Protein AF-A0A2P5B5E5-F1 (afdb_monomer_lite)

Secondary structure (DSSP, 8-state):
-TTB-SSS-B--SS-EEEEETTEEEETTEEEE----SSGGGS-GGGTT-S-----SSS---S-----HHHHHHHHH--------------TTSBSSS---SS-TTTTSBGGG-------SGGGS---S-EE-TTT-EEEETTEEE--EE--TTHHHHHHHHHHHHHHHT--

Sequence (171 aa):
MFKYDSVHGQWKYHELKVKDSKTLLFGNKEVTVFSFRNPEENPWGETGAEFVVESTGVFTDKDKAAAHLKVIHDRFGTVEGLMTTVHSITATQKTVDGPSSKDWRGGRAASFNIIPSSTGAAKVSLLSSTFDAKAGIALNDNFVKTVSLYDNEWGYSSRVIDLIRHIATSQ

Organism: Parasponia andersonii (NCBI:txid3476)

InterPro domains:
  IPR020828 Glyceraldehyde 3-phosphate dehydrogenase, NAD(P) binding domain [PF00044] (1-62)
  IPR020828 Glyceraldehyde 3-phosphate dehydrogenase, NAD(P) binding domain [SM00846] (1-72)
  IPR020829 Glyceraldehyde 3-phosphate dehydrogenase, catalytic domain [PF02800] (68-123)
  IPR020831 Glyceraldehyde/Erythrose phosphate dehydrogenase family [PTHR10836] (70-123)
  IPR036291 NAD(P)-binding domain superfamily [SSF51735] (1-70)

Foldseek 3Di:
DQQADPPVGGDDDADWDDPDPQWIDRHPDIDGHDDDDDPVPDPCVVVVDPDDDPDPPPPDDDDADDPPVCVCCVPPNDPDDDDDDDDDDDPQADCAQDDDPPANQSSHRPVPDDGDDDDPVNGHDDDAKAWDPPPKDAPDPRRIDTDIDGDPPVSVVVVVVVVVVVVVVVD

pLDDT: mean 81.64, std 13.86, range [40.22, 97.06]

Structure (mmCIF, N/CA/C/O backbone):
data_AF-A0A2P5B5E5-F1
#
_entry.id   AF-A0A2P5B5E5-F1
#
loop_
_atom_site.group_PDB
_atom_site.id
_atom_site.type_symbol
_atom_site.label_atom_id
_atom_site.label_alt_id
_atom_site.label_comp_id
_atom_site.label_asym_id
_atom_site.label_entity_id
_atom_site.label_seq_id
_atom_site.pdbx_PDB_ins_code
_atom_site.Cartn_x
_atom_site.Cartn_y
_atom_site.Cartn_z
_atom_site.occupancy
_atom_site.B_iso_or_equiv
_atom_site.auth_seq_id
_atom_site.auth_comp_id
_atom_site.auth_asym_id
_atom_site.auth_atom_id
_atom_site.pdbx_PDB_model_num
ATOM 1 N N . MET A 1 1 ? -8.590 7.959 13.938 1.00 87.56 1 MET A N 1
ATOM 2 C CA . MET A 1 1 ? -7.837 8.115 12.673 1.00 87.56 1 MET A CA 1
ATOM 3 C C . MET A 1 1 ? -8.742 8.663 11.573 1.00 87.56 1 MET A C 1
ATOM 5 O O . MET A 1 1 ? -8.575 9.834 11.282 1.00 87.56 1 MET A O 1
ATOM 9 N N . PHE A 1 2 ? -9.763 7.925 11.105 1.00 89.00 2 PHE A N 1
ATOM 10 C CA . PHE A 1 2 ? -10.722 8.229 10.006 1.00 89.00 2 PHE A CA 1
ATOM 11 C C . PHE A 1 2 ? -11.093 9.684 9.614 1.00 89.00 2 PHE A C 1
ATOM 13 O O . PHE A 1 2 ? -11.538 9.888 8.492 1.00 89.00 2 PHE A O 1
ATOM 20 N N . LYS A 1 3 ? -10.975 10.692 10.488 1.00 91.50 3 LYS A N 1
ATOM 21 C CA . LYS A 1 3 ? -11.287 12.098 10.167 1.00 91.50 3 LYS A CA 1
ATOM 22 C C . LYS A 1 3 ? -10.153 12.828 9.432 1.00 91.50 3 LYS A C 1
ATOM 24 O O . LYS A 1 3 ? -10.436 13.731 8.646 1.00 91.50 3 LYS A O 1
ATOM 29 N N . TYR A 1 4 ? -8.900 12.454 9.694 1.00 93.50 4 TYR A N 1
ATOM 30 C CA . TYR A 1 4 ? -7.707 13.119 9.170 1.00 93.50 4 TYR A CA 1
ATOM 31 C C . TYR A 1 4 ? -6.710 12.078 8.663 1.00 93.50 4 TYR A C 1
ATOM 33 O O . TYR A 1 4 ? -6.243 11.248 9.443 1.00 93.50 4 TYR A O 1
ATOM 41 N N . ASP A 1 5 ? -6.374 12.167 7.381 1.00 95.25 5 ASP A N 1
ATOM 42 C CA . ASP A 1 5 ? -5.324 11.401 6.722 1.00 95.25 5 ASP A CA 1
ATOM 43 C C . ASP A 1 5 ? -4.263 12.357 6.142 1.00 95.25 5 ASP A C 1
ATOM 45 O O . ASP A 1 5 ? -4.588 13.463 5.697 1.00 95.25 5 ASP A O 1
ATOM 49 N N . SER A 1 6 ? -2.990 11.958 6.182 1.00 95.81 6 SER A N 1
ATOM 50 C CA . SER A 1 6 ? -1.859 12.790 5.743 1.00 95.81 6 SER A CA 1
ATOM 51 C C . SER A 1 6 ? -1.630 12.777 4.228 1.00 95.81 6 SER A C 1
ATOM 53 O O . SER A 1 6 ? -0.993 13.694 3.712 1.00 95.81 6 SER A O 1
ATOM 55 N N . VAL A 1 7 ? -2.119 11.752 3.526 1.00 92.25 7 VAL A N 1
ATOM 56 C CA . VAL A 1 7 ? -1.980 11.559 2.073 1.00 92.25 7 VAL A CA 1
ATOM 57 C C . VAL A 1 7 ? -3.304 11.889 1.383 1.00 92.25 7 VAL A C 1
ATOM 59 O O . VAL A 1 7 ? -3.351 12.714 0.473 1.00 92.25 7 VAL A O 1
ATOM 62 N N . HIS A 1 8 ? -4.398 11.305 1.874 1.00 92.44 8 HIS A N 1
ATOM 63 C CA . HIS A 1 8 ? -5.740 11.400 1.281 1.00 92.44 8 HIS A CA 1
ATOM 64 C C . HIS A 1 8 ? -6.560 12.580 1.839 1.00 92.44 8 HIS A C 1
ATOM 66 O O . HIS A 1 8 ? -7.610 12.942 1.302 1.00 92.44 8 HIS A O 1
ATOM 72 N N . GLY A 1 9 ? -6.056 13.238 2.888 1.00 93.69 9 GLY A N 1
ATOM 73 C CA . GLY A 1 9 ? -6.604 14.468 3.456 1.00 93.69 9 GLY A CA 1
ATOM 74 C C . GLY A 1 9 ? -7.728 14.261 4.476 1.00 93.69 9 GLY A C 1
ATOM 75 O O . GLY A 1 9 ? -7.840 13.241 5.149 1.00 93.69 9 GLY A O 1
ATOM 76 N N . GLN A 1 10 ? -8.568 15.283 4.649 1.00 94.38 10 GLN A N 1
ATOM 77 C CA . GLN A 1 10 ? -9.680 15.233 5.607 1.00 94.38 10 GLN A CA 1
ATOM 78 C C . GLN A 1 10 ? -10.889 14.497 5.021 1.00 94.38 10 GLN A C 1
ATOM 80 O O . GLN A 1 10 ? -11.196 14.670 3.840 1.00 94.38 10 GLN A O 1
ATOM 85 N N . TRP A 1 11 ? -11.620 13.751 5.851 1.00 91.69 11 TRP A N 1
ATOM 86 C CA . TRP A 1 11 ? -12.890 13.122 5.468 1.00 91.69 11 TRP A CA 1
ATOM 87 C C . TRP A 1 11 ? -13.998 14.171 5.275 1.00 91.69 11 TRP A C 1
ATOM 89 O O . TRP A 1 11 ? -14.219 15.007 6.152 1.00 91.69 11 TRP A O 1
ATOM 99 N N . LYS A 1 12 ? -14.701 14.129 4.130 1.00 91.06 12 LYS A N 1
ATOM 100 C CA . LYS A 1 12 ? -15.608 15.213 3.678 1.00 91.06 12 LYS A CA 1
ATOM 101 C C . LYS A 1 12 ? -17.085 14.827 3.550 1.00 91.06 12 LYS A C 1
ATOM 103 O O . LYS A 1 12 ? -17.910 15.707 3.341 1.00 91.06 12 LYS A O 1
ATOM 108 N N . TYR A 1 13 ? -17.425 13.538 3.619 1.00 88.56 13 TYR A N 1
ATOM 109 C CA . TYR A 1 13 ? -18.744 13.054 3.184 1.00 88.56 13 TYR A CA 1
ATOM 110 C C . TYR A 1 13 ? -19.819 13.109 4.271 1.00 88.56 13 TYR A C 1
ATOM 112 O O . TYR A 1 13 ? -20.939 13.550 4.021 1.00 88.56 13 TYR A O 1
ATOM 120 N N . HIS A 1 14 ? -19.493 12.631 5.471 1.00 90.75 14 HIS A N 1
ATOM 121 C CA . HIS A 1 14 ? -20.417 12.512 6.602 1.00 90.75 14 HIS A CA 1
ATOM 122 C C . HIS A 1 14 ? -19.703 12.915 7.890 1.00 90.75 14 HIS A C 1
ATOM 124 O O . HIS A 1 14 ? -18.498 12.699 8.022 1.00 90.75 14 HIS A O 1
ATOM 130 N N . GLU A 1 15 ? -20.436 13.455 8.860 1.00 92.19 15 GLU A N 1
ATOM 131 C CA . GLU A 1 15 ? -19.871 13.729 10.179 1.00 92.19 15 GLU A CA 1
ATOM 132 C C . GLU A 1 15 ? -19.459 12.418 10.872 1.00 92.19 15 GLU A C 1
ATOM 134 O O . GLU A 1 15 ? -20.204 11.437 10.858 1.00 92.19 15 GLU A O 1
ATOM 139 N N . LEU A 1 16 ? -18.263 12.409 11.466 1.00 92.31 16 LEU A N 1
ATOM 140 C CA . LEU A 1 16 ? -17.719 11.275 12.210 1.00 92.31 16 LEU A CA 1
ATOM 141 C C . LEU A 1 16 ? -17.883 11.516 13.709 1.00 92.31 16 LEU A C 1
ATOM 143 O O . LEU A 1 16 ? -17.303 12.462 14.249 1.00 92.31 16 LEU A O 1
ATOM 147 N N . LYS A 1 17 ? -18.636 10.642 14.376 1.00 94.25 17 LYS A N 1
ATOM 148 C CA . LYS A 1 17 ? -18.901 10.689 15.821 1.00 94.25 17 LYS A CA 1
ATOM 149 C C . LYS A 1 17 ? -18.557 9.353 16.479 1.00 94.25 17 LYS A C 1
ATOM 151 O O . LYS A 1 17 ? -18.667 8.298 15.862 1.00 94.25 17 LYS A O 1
ATOM 156 N N . VAL A 1 18 ? -18.161 9.404 17.748 1.00 94.75 18 VAL A N 1
ATOM 157 C CA . VAL A 1 18 ? -18.176 8.234 18.638 1.00 94.75 18 VAL A CA 1
ATOM 158 C C . VAL A 1 18 ? -19.541 8.234 19.320 1.00 94.75 18 VAL A C 1
ATOM 160 O O . VAL A 1 18 ? -19.941 9.270 19.849 1.00 94.75 18 VAL A O 1
ATOM 163 N N . LYS A 1 19 ? -20.263 7.113 19.272 1.00 93.00 19 LYS A N 1
ATOM 164 C CA . LYS A 1 19 ? -21.556 6.946 19.954 1.00 93.00 19 LYS A CA 1
ATOM 165 C C . LYS A 1 19 ? -21.354 6.390 21.361 1.00 93.00 19 LYS A C 1
ATOM 167 O O . LYS A 1 19 ? -21.899 6.921 22.322 1.00 93.00 19 LYS A O 1
ATOM 172 N N . ASP A 1 20 ? -20.535 5.350 21.465 1.00 93.94 20 ASP A N 1
ATOM 173 C CA . ASP A 1 20 ? -20.215 4.634 22.699 1.00 93.94 20 ASP A CA 1
ATOM 174 C C . ASP A 1 20 ? -18.856 3.917 22.558 1.00 93.94 20 ASP A C 1
ATOM 176 O O . ASP A 1 20 ? -18.139 4.105 21.573 1.00 93.94 20 ASP A O 1
ATOM 180 N N . SER A 1 21 ? -18.473 3.104 23.547 1.00 91.06 21 SER A N 1
ATOM 181 C CA . SER A 1 21 ? -17.177 2.410 23.587 1.00 91.06 21 SER A CA 1
ATOM 182 C C . SER A 1 21 ? -16.981 1.325 22.521 1.00 91.06 21 SER A C 1
ATOM 184 O O . SER A 1 21 ? -15.852 0.864 22.349 1.00 91.06 21 SER A O 1
ATOM 186 N N . LYS A 1 22 ? -18.039 0.915 21.810 1.00 91.75 22 LYS A N 1
ATOM 187 C CA . LYS A 1 22 ? -18.001 -0.089 20.737 1.00 91.75 22 LYS A CA 1
ATOM 188 C C . LYS A 1 22 ? -18.590 0.405 19.413 1.00 91.75 22 LYS A C 1
ATOM 190 O O . LYS A 1 22 ? -18.599 -0.371 18.465 1.00 91.75 22 LYS A O 1
ATOM 195 N N . THR A 1 23 ? -19.054 1.653 19.306 1.00 93.00 23 THR A N 1
ATOM 196 C CA . THR A 1 23 ? -19.804 2.107 18.121 1.00 93.00 23 THR A CA 1
ATOM 197 C C . THR A 1 23 ? -19.350 3.472 17.608 1.00 93.00 23 THR A C 1
ATOM 199 O O . THR A 1 23 ? -19.377 4.484 18.318 1.00 93.00 23 THR A O 1
ATOM 202 N N . LEU A 1 24 ? -18.985 3.512 16.326 1.00 93.69 24 LEU A N 1
ATOM 203 C CA . LEU A 1 24 ? -18.750 4.732 15.554 1.00 93.69 24 LEU A CA 1
ATOM 204 C C . LEU A 1 24 ? -19.978 5.077 14.706 1.00 93.69 24 LEU A C 1
ATOM 206 O O . LEU A 1 24 ? -20.705 4.196 14.253 1.00 93.69 24 LEU A O 1
ATOM 210 N N . LEU A 1 25 ? -20.173 6.369 14.453 1.00 94.31 25 LEU A N 1
ATOM 211 C CA . LEU A 1 25 ? -21.209 6.903 13.576 1.00 94.31 25 LEU A CA 1
ATOM 212 C C . LEU A 1 25 ? -20.577 7.600 12.371 1.00 94.31 25 LEU A C 1
ATOM 214 O O . LEU A 1 25 ? -19.787 8.536 12.520 1.00 94.31 25 LEU A O 1
ATOM 218 N N . PHE A 1 26 ? -20.968 7.150 11.181 1.00 93.12 26 PHE A N 1
ATOM 219 C CA . PHE A 1 26 ? -20.658 7.750 9.886 1.00 93.12 26 PHE A CA 1
ATOM 220 C C . PHE A 1 26 ? -21.943 8.414 9.371 1.00 93.12 26 PHE A C 1
ATOM 222 O O . PHE A 1 26 ? -22.718 7.822 8.614 1.00 93.12 26 PHE A O 1
ATOM 229 N N . GLY A 1 27 ? -22.222 9.627 9.853 1.00 92.25 27 GLY A N 1
ATOM 230 C CA . GLY A 1 27 ? -23.557 10.221 9.767 1.00 92.25 27 GLY A CA 1
ATOM 231 C C . GLY A 1 27 ? -24.561 9.380 10.560 1.00 92.25 27 GLY A C 1
ATOM 232 O O . GLY A 1 27 ? -24.386 9.183 11.758 1.00 92.25 27 GLY A O 1
ATOM 233 N N . ASN A 1 28 ? -25.576 8.842 9.879 1.00 92.25 28 ASN A N 1
ATOM 234 C CA . ASN A 1 28 ? -26.598 7.979 10.489 1.00 92.25 28 ASN A CA 1
ATOM 235 C C . ASN A 1 28 ? -26.253 6.475 10.424 1.00 92.25 28 ASN A C 1
ATOM 237 O O . ASN A 1 28 ? -27.067 5.654 10.836 1.00 92.25 28 ASN A O 1
ATOM 241 N N . LYS A 1 29 ? -25.096 6.090 9.863 1.00 92.62 29 LYS A N 1
ATOM 242 C CA . LYS A 1 29 ? -24.670 4.683 9.791 1.00 92.62 29 LYS A CA 1
ATOM 243 C C . LYS A 1 29 ? -23.840 4.314 11.013 1.00 92.62 29 LYS A C 1
ATOM 245 O O . LYS A 1 29 ? -22.820 4.954 11.267 1.00 92.62 29 LYS A O 1
ATOM 250 N N . GLU A 1 30 ? -24.255 3.272 11.721 1.00 93.62 30 GLU A N 1
ATOM 251 C CA . GLU A 1 30 ? -23.508 2.722 12.852 1.00 93.62 30 GLU A CA 1
ATOM 252 C C . GLU A 1 30 ? -22.460 1.712 12.364 1.00 93.62 30 GLU A C 1
ATOM 254 O O . GLU A 1 30 ? -22.709 0.954 11.427 1.00 93.62 30 GLU A O 1
ATOM 259 N N . VAL A 1 31 ? -21.279 1.717 12.984 1.00 92.00 31 VAL A N 1
ATOM 260 C CA . VAL A 1 31 ? -20.175 0.792 12.698 1.00 92.00 31 VAL A CA 1
ATOM 261 C C . VAL A 1 31 ? -19.621 0.279 14.022 1.00 92.00 31 VAL A C 1
ATOM 263 O O . VAL A 1 31 ? -19.055 1.048 14.803 1.00 92.00 31 VAL A O 1
ATOM 266 N N . THR A 1 32 ? -19.792 -1.018 14.275 1.00 91.56 32 THR A N 1
ATOM 267 C CA . THR A 1 32 ? -19.279 -1.691 15.474 1.00 91.56 32 THR A CA 1
ATOM 268 C C . THR A 1 32 ? -17.754 -1.819 15.422 1.00 91.56 32 THR A C 1
ATOM 270 O O . THR A 1 32 ? -17.169 -2.053 14.365 1.00 91.56 32 THR A O 1
ATOM 273 N N . VAL A 1 33 ? -17.107 -1.672 16.575 1.00 90.94 33 VAL A N 1
ATOM 274 C CA . VAL A 1 33 ? -15.658 -1.728 16.766 1.00 90.94 33 VAL A CA 1
ATOM 275 C C . VAL A 1 33 ? -15.321 -2.829 17.766 1.00 90.94 33 VAL A C 1
ATOM 277 O O . VAL A 1 33 ? -15.855 -2.871 18.877 1.00 90.94 33 VAL A O 1
ATOM 280 N N . PHE A 1 34 ? -14.385 -3.690 17.377 1.00 87.38 34 PHE A N 1
ATOM 281 C CA . PHE A 1 34 ? -13.821 -4.747 18.210 1.00 87.38 34 PHE A CA 1
ATOM 282 C C . PHE A 1 34 ? -12.338 -4.484 18.498 1.00 87.38 34 PHE A C 1
ATOM 284 O O . PHE A 1 34 ? -11.697 -3.671 17.834 1.00 87.38 34 PHE A O 1
ATOM 291 N N . SER A 1 35 ? -11.797 -5.155 19.516 1.00 86.56 35 SER A N 1
ATOM 292 C CA . SER A 1 35 ? -10.406 -4.990 19.968 1.00 86.56 35 SER A CA 1
ATOM 293 C C . SER A 1 35 ? -9.817 -6.315 20.479 1.00 86.56 35 SER A C 1
ATOM 295 O O . SER A 1 35 ? -9.098 -6.344 21.480 1.00 86.56 35 SER A O 1
ATOM 297 N N . PHE A 1 36 ? -10.157 -7.420 19.814 1.00 82.31 36 PHE A N 1
ATOM 298 C CA . PHE A 1 36 ? -9.624 -8.749 20.115 1.00 82.31 36 PHE A CA 1
ATOM 299 C C . PHE A 1 36 ? -8.254 -8.968 19.465 1.00 82.31 36 PHE A C 1
ATOM 301 O O . PHE A 1 36 ? -7.918 -8.322 18.471 1.00 82.31 36 PHE A O 1
ATOM 308 N N . ARG A 1 37 ? -7.447 -9.873 20.035 1.00 76.38 37 ARG A N 1
ATOM 309 C CA . ARG A 1 37 ? -6.098 -10.181 19.520 1.00 76.38 37 ARG A CA 1
ATOM 310 C C . ARG A 1 37 ? -6.094 -11.417 18.624 1.00 76.38 37 ARG A C 1
ATOM 312 O O . ARG A 1 37 ? -5.322 -11.456 17.668 1.00 76.38 37 ARG A O 1
ATOM 319 N N . ASN A 1 38 ? -6.916 -12.413 18.938 1.00 74.75 38 ASN A N 1
ATOM 320 C CA . ASN A 1 38 ? -7.127 -13.574 18.084 1.00 74.75 38 ASN A CA 1
ATOM 321 C C . ASN A 1 38 ? -8.264 -13.263 17.087 1.00 74.75 38 ASN A C 1
ATOM 323 O O . ASN A 1 38 ? -9.327 -12.825 17.530 1.00 74.75 38 ASN A O 1
ATOM 327 N N . PRO A 1 39 ? -8.102 -13.488 15.768 1.00 74.44 39 PRO A N 1
ATOM 328 C CA . PRO A 1 39 ? -9.205 -13.387 14.813 1.00 74.44 39 PRO A CA 1
ATOM 329 C C . PRO A 1 39 ? -10.451 -14.188 15.221 1.00 74.44 39 PRO A C 1
ATOM 331 O O . PRO A 1 39 ? -11.562 -13.693 15.035 1.00 74.44 39 PRO A O 1
ATOM 334 N N . GLU A 1 40 ? -10.269 -15.361 15.836 1.00 77.56 40 GLU A N 1
ATOM 335 C CA . GLU A 1 40 ? -11.338 -16.283 16.260 1.00 77.56 40 GLU A CA 1
ATOM 336 C C . GLU A 1 40 ? -12.227 -15.732 17.393 1.00 77.56 40 GLU A C 1
ATOM 338 O O . GLU A 1 40 ? -13.349 -16.195 17.573 1.00 77.56 40 GLU A O 1
ATOM 343 N N . GLU A 1 41 ? -11.755 -14.734 18.150 1.00 79.56 41 GLU A N 1
ATOM 344 C CA . GLU A 1 41 ? -12.507 -14.094 19.245 1.00 79.56 41 GLU A CA 1
ATOM 345 C C . GLU A 1 41 ? -13.518 -13.039 18.748 1.00 79.56 41 GLU A C 1
ATOM 347 O O . GLU A 1 41 ? -14.315 -12.528 19.536 1.00 79.56 41 GLU A O 1
ATOM 352 N N . ASN A 1 42 ? -13.492 -12.668 17.461 1.00 76.12 42 ASN A N 1
ATOM 353 C CA . ASN A 1 42 ? -14.348 -11.606 16.925 1.00 76.12 42 ASN A CA 1
ATOM 354 C C . ASN A 1 42 ? -15.751 -12.139 16.571 1.00 76.12 42 ASN A C 1
ATOM 356 O O . ASN A 1 42 ? -15.865 -13.056 15.753 1.00 76.12 42 ASN A O 1
ATOM 360 N N . PRO A 1 43 ? -16.839 -11.534 17.087 1.00 82.50 43 PRO A N 1
ATOM 361 C CA . PRO A 1 43 ? -18.202 -12.008 16.857 1.00 82.50 43 PRO A CA 1
ATOM 362 C C . PRO A 1 43 ? -18.764 -11.527 15.503 1.00 82.50 43 PRO A C 1
ATOM 364 O O . PRO A 1 43 ? -19.783 -10.844 15.440 1.00 82.50 43 PRO A O 1
ATOM 367 N N . TRP A 1 44 ? -18.117 -11.885 14.388 1.00 77.25 44 TRP A N 1
ATOM 368 C CA . TRP A 1 44 ? -18.533 -11.472 13.033 1.00 77.25 44 TRP A CA 1
ATOM 369 C C . TRP A 1 44 ? -19.969 -11.897 12.672 1.00 77.25 44 TRP A C 1
ATOM 371 O O . TRP A 1 44 ? -20.654 -11.208 11.918 1.00 77.25 44 TRP A O 1
ATOM 381 N N . GLY A 1 45 ? -20.451 -13.006 13.245 1.00 76.50 45 GLY A N 1
ATOM 382 C CA . GLY A 1 45 ? -21.836 -13.456 13.081 1.00 76.50 45 GLY A CA 1
ATOM 383 C C . GLY A 1 45 ? -22.875 -12.535 13.735 1.00 76.50 45 GLY A C 1
ATOM 384 O O . GLY A 1 45 ? -24.010 -12.489 13.274 1.00 76.50 45 GLY A O 1
ATOM 385 N N . GLU A 1 46 ? -22.500 -11.762 14.762 1.00 80.81 46 GLU A N 1
ATOM 386 C CA . GLU A 1 46 ? -23.403 -10.814 15.437 1.00 80.81 46 GLU A CA 1
ATOM 387 C C . GLU A 1 46 ? -23.580 -9.505 14.650 1.00 80.81 46 GLU A C 1
ATOM 389 O O . GLU A 1 46 ? -24.578 -8.811 14.831 1.00 80.81 46 GLU A O 1
ATOM 394 N N . THR A 1 47 ? -22.642 -9.160 13.758 1.00 78.56 47 THR A N 1
ATOM 395 C CA . THR A 1 47 ? -22.717 -7.939 12.933 1.00 78.56 47 THR A CA 1
ATOM 396 C C . THR A 1 47 ? -23.377 -8.151 11.570 1.00 78.56 47 THR A C 1
ATOM 398 O O . THR A 1 47 ? -23.566 -7.180 10.839 1.00 78.56 47 THR A O 1
ATOM 401 N N . GLY A 1 48 ? -23.705 -9.396 11.204 1.00 80.38 48 GLY A N 1
ATOM 402 C CA . GLY A 1 48 ? -24.194 -9.737 9.864 1.00 80.38 48 GLY A CA 1
ATOM 403 C C . GLY A 1 48 ? -23.132 -9.590 8.767 1.00 80.38 48 GLY A C 1
ATOM 404 O O . GLY A 1 48 ? -23.471 -9.304 7.622 1.00 80.38 48 GLY A O 1
ATOM 405 N N . ALA A 1 49 ? -21.843 -9.734 9.098 1.00 79.25 49 ALA A N 1
ATOM 406 C CA . ALA A 1 49 ? -20.760 -9.581 8.130 1.00 79.25 49 ALA A CA 1
ATOM 407 C C . ALA A 1 49 ? -20.634 -10.805 7.201 1.00 79.25 49 ALA A C 1
ATOM 409 O O . ALA A 1 49 ? -20.062 -11.826 7.575 1.00 79.25 49 ALA A O 1
ATOM 410 N N . GLU A 1 50 ? -21.110 -10.673 5.960 1.00 82.50 50 GLU A N 1
ATOM 411 C CA . GLU A 1 50 ? -20.934 -11.675 4.890 1.00 82.50 50 GLU A CA 1
ATOM 412 C C . GLU A 1 50 ? -19.468 -11.826 4.434 1.00 82.50 50 GLU A C 1
ATOM 414 O O . GLU A 1 50 ? -19.054 -12.893 3.985 1.00 82.50 50 GLU A O 1
ATOM 419 N N . PHE A 1 51 ? -18.671 -10.757 4.551 1.00 81.38 51 PHE A N 1
ATOM 420 C CA . PHE A 1 51 ? -17.275 -10.699 4.110 1.00 81.38 51 PHE A CA 1
ATOM 421 C C . PHE A 1 51 ? -16.383 -10.084 5.193 1.00 81.38 51 PHE A C 1
ATOM 423 O O . PHE A 1 51 ? -16.718 -9.048 5.769 1.00 81.38 51 PHE A O 1
ATOM 430 N N . VAL A 1 52 ? -15.205 -10.674 5.412 1.00 80.44 52 VAL A N 1
ATOM 431 C CA . VAL A 1 52 ? -14.165 -10.155 6.315 1.00 80.44 52 VAL A CA 1
ATOM 432 C C . VAL A 1 52 ? -12.928 -9.779 5.497 1.00 80.44 52 VAL A C 1
ATOM 434 O O . VAL A 1 52 ? -12.431 -10.580 4.709 1.00 80.44 52 VAL A O 1
ATOM 437 N N . VAL A 1 53 ? -12.425 -8.554 5.683 1.00 82.50 53 VAL A N 1
ATOM 438 C CA . VAL A 1 53 ? -11.210 -8.055 5.019 1.00 82.50 53 VAL A CA 1
ATOM 439 C C . VAL A 1 53 ? -10.023 -8.165 5.970 1.00 82.50 53 VAL A C 1
ATOM 441 O O . VAL A 1 53 ? -9.828 -7.322 6.847 1.00 82.50 53 VAL A O 1
ATOM 444 N N . GLU A 1 54 ? -9.203 -9.192 5.770 1.00 82.12 54 GLU A N 1
ATOM 445 C CA . GLU A 1 54 ? -7.946 -9.371 6.496 1.00 82.12 54 GLU A CA 1
ATOM 446 C C . GLU A 1 54 ? -6.902 -8.350 6.009 1.00 82.12 54 GLU A C 1
ATOM 448 O O . GLU A 1 54 ? -6.376 -8.442 4.900 1.00 82.12 54 GLU A O 1
ATOM 453 N N . SER A 1 55 ? -6.640 -7.338 6.840 1.00 82.94 55 SER A N 1
ATOM 454 C CA . SER A 1 55 ? -5.712 -6.232 6.553 1.00 82.94 55 SER A CA 1
ATOM 455 C C . SER A 1 55 ? -4.693 -5.970 7.674 1.00 82.94 55 SER A C 1
ATOM 457 O O . SER A 1 55 ? -4.012 -4.946 7.670 1.00 82.94 55 SER A O 1
ATOM 459 N N . THR A 1 56 ? -4.530 -6.907 8.616 1.00 78.62 56 THR A N 1
ATOM 460 C CA . THR A 1 56 ? -3.511 -6.834 9.682 1.00 78.62 56 THR A CA 1
ATOM 461 C C . THR A 1 56 ? -2.097 -7.104 9.163 1.00 78.62 56 THR A C 1
ATOM 463 O O . THR A 1 56 ? -1.118 -6.684 9.780 1.00 78.62 56 THR A O 1
ATOM 466 N N . GLY A 1 57 ? -1.981 -7.834 8.047 1.00 71.38 57 GLY A N 1
ATOM 467 C CA . GLY A 1 57 ? -0.703 -8.283 7.485 1.00 71.38 57 GLY A CA 1
ATOM 468 C C . GLY A 1 57 ? -0.061 -9.459 8.234 1.00 71.38 57 GLY A C 1
ATOM 469 O O . GLY A 1 57 ? 1.100 -9.771 7.975 1.00 71.38 57 GLY A O 1
ATOM 470 N N . VAL A 1 58 ? -0.787 -10.104 9.157 1.00 71.88 58 VAL A N 1
ATOM 471 C CA . VAL A 1 58 ? -0.307 -11.263 9.935 1.00 71.88 58 VAL A CA 1
ATOM 472 C C . VAL A 1 58 ? -0.809 -12.595 9.360 1.00 71.88 58 VAL A C 1
ATOM 474 O O . VAL A 1 58 ? -0.089 -13.589 9.427 1.00 71.88 58 VAL A O 1
ATOM 477 N N . PHE A 1 59 ? -2.004 -12.621 8.761 1.00 64.75 59 PHE A N 1
ATOM 478 C CA . PHE A 1 59 ? -2.684 -13.842 8.304 1.00 64.75 59 PHE A CA 1
ATOM 479 C C . PHE A 1 59 ? -2.797 -13.881 6.768 1.00 64.75 59 PHE A C 1
ATOM 481 O O . PHE A 1 59 ? -3.851 -13.619 6.199 1.00 64.75 59 PHE A O 1
ATOM 488 N N . THR A 1 60 ? -1.685 -14.157 6.077 1.00 64.69 60 THR A N 1
ATOM 489 C CA . THR A 1 60 ? -1.544 -13.896 4.624 1.00 64.69 60 THR A CA 1
ATOM 490 C C . THR A 1 60 ? -1.403 -15.138 3.726 1.00 64.69 60 THR A C 1
ATOM 492 O O . THR A 1 60 ? -1.067 -15.008 2.549 1.00 64.69 60 THR A O 1
ATOM 495 N N . ASP A 1 61 ? -1.619 -16.347 4.247 1.00 63.91 61 ASP A N 1
ATOM 496 C CA . ASP A 1 61 ? -1.326 -17.593 3.525 1.00 63.91 61 ASP A CA 1
ATOM 497 C C . ASP A 1 61 ? -2.507 -18.124 2.688 1.00 63.91 61 ASP A C 1
ATOM 499 O O . ASP A 1 61 ? -3.372 -18.825 3.218 1.00 63.91 61 ASP A O 1
ATOM 503 N N . LYS A 1 62 ? -2.483 -17.876 1.363 1.00 50.38 62 LYS A N 1
ATOM 504 C CA . LYS A 1 62 ? -2.724 -18.898 0.306 1.00 50.38 62 LYS A CA 1
ATOM 505 C C . LYS A 1 62 ? -2.577 -18.373 -1.137 1.00 50.38 62 LYS A C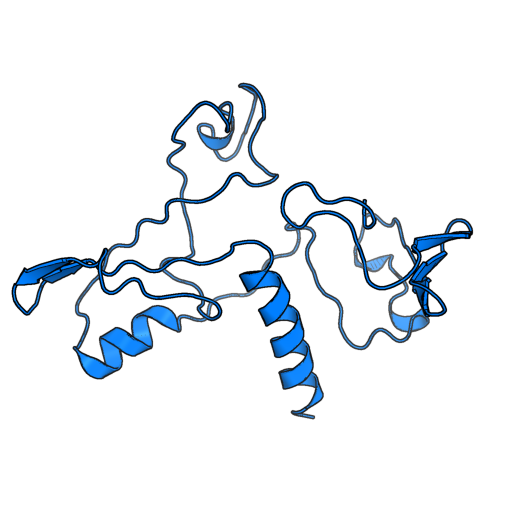 1
ATOM 507 O O . LYS A 1 62 ? -3.538 -17.966 -1.774 1.00 50.38 62 LYS A O 1
ATOM 512 N N . ASP A 1 63 ? -1.355 -18.518 -1.649 1.00 41.94 63 ASP A N 1
ATOM 513 C CA . ASP A 1 63 ? -0.957 -18.625 -3.066 1.00 41.94 63 ASP A CA 1
ATOM 514 C C . ASP A 1 63 ? -1.490 -17.633 -4.136 1.00 41.94 63 ASP A C 1
ATOM 516 O O . ASP A 1 63 ? -2.026 -16.570 -3.842 1.00 41.94 63 ASP A O 1
ATOM 520 N N . LYS A 1 64 ? -1.075 -17.850 -5.396 1.00 43.22 64 LYS A N 1
ATOM 521 C CA . LYS A 1 64 ? -0.666 -16.770 -6.318 1.00 43.22 64 LYS A CA 1
ATOM 522 C C . LYS A 1 64 ? -1.485 -16.721 -7.610 1.00 43.22 64 LYS A C 1
ATOM 524 O O . LYS A 1 64 ? -1.728 -17.747 -8.234 1.00 43.22 64 LYS A O 1
ATOM 529 N N . ALA A 1 65 ? -1.775 -15.507 -8.079 1.00 40.22 65 ALA A N 1
ATOM 530 C CA . ALA A 1 65 ? -2.319 -15.216 -9.410 1.00 40.22 65 ALA A CA 1
ATOM 531 C C . ALA A 1 65 ? -1.383 -14.252 -10.160 1.00 40.22 65 ALA A C 1
ATOM 533 O O . ALA A 1 65 ? -0.818 -13.370 -9.526 1.00 40.22 65 ALA A O 1
ATOM 534 N N . ALA A 1 66 ? -1.205 -14.374 -11.482 1.00 43.75 66 ALA A N 1
ATOM 535 C CA . ALA A 1 66 ? -0.178 -13.628 -12.233 1.00 43.75 66 ALA A CA 1
ATOM 536 C C . ALA A 1 66 ? -0.714 -12.993 -13.536 1.00 43.75 66 ALA A C 1
ATOM 538 O O . ALA A 1 66 ? -0.494 -13.501 -14.632 1.00 43.75 66 ALA A O 1
ATOM 539 N N . ALA A 1 67 ? -1.427 -11.866 -13.424 1.00 47.78 67 ALA A N 1
ATOM 540 C CA . ALA A 1 67 ? -2.141 -11.260 -14.556 1.00 47.78 67 ALA A CA 1
ATOM 541 C C . ALA A 1 67 ? -1.354 -10.193 -15.358 1.00 47.78 67 ALA A C 1
ATOM 543 O O . ALA A 1 67 ? -1.613 -10.031 -16.548 1.00 47.78 67 ALA A O 1
ATOM 544 N N . HIS A 1 68 ? -0.377 -9.483 -14.772 1.00 43.97 68 HIS A N 1
ATOM 545 C CA . HIS A 1 68 ? 0.302 -8.369 -15.469 1.00 43.97 68 HIS A CA 1
ATOM 546 C C . HIS A 1 68 ? 1.193 -8.802 -16.636 1.00 43.97 68 HIS A C 1
ATOM 548 O O . HIS A 1 68 ? 1.167 -8.168 -17.690 1.00 43.97 68 HIS A O 1
ATOM 554 N N . LEU A 1 69 ? 1.931 -9.906 -16.489 1.00 50.56 69 LEU A N 1
ATOM 555 C CA . LEU A 1 69 ? 2.750 -10.453 -17.575 1.00 50.56 69 LEU A CA 1
ATOM 556 C C . LEU A 1 69 ? 1.893 -10.952 -18.747 1.00 50.56 69 LEU A C 1
ATOM 558 O O . LEU A 1 69 ? 2.340 -10.881 -19.890 1.00 50.56 69 LEU A O 1
ATOM 562 N N . LYS A 1 70 ? 0.653 -11.391 -18.482 1.00 54.69 70 LYS A N 1
ATOM 563 C CA . LYS A 1 70 ? -0.245 -11.990 -19.477 1.00 54.69 70 LYS A CA 1
ATOM 564 C C . LYS A 1 70 ? -0.496 -11.066 -20.673 1.00 54.69 70 LYS A C 1
ATOM 566 O O . LYS A 1 70 ? -0.365 -11.507 -21.802 1.00 54.69 70 LYS A O 1
ATOM 571 N N . VAL A 1 71 ? -0.773 -9.778 -20.451 1.00 59.28 71 VAL A N 1
ATOM 572 C CA . VAL A 1 71 ? -1.114 -8.832 -21.539 1.00 59.28 71 VAL A CA 1
ATOM 573 C C . VAL A 1 71 ? 0.053 -8.598 -22.512 1.00 59.28 71 VAL A C 1
ATOM 575 O O . VAL A 1 71 ? -0.170 -8.378 -23.701 1.00 59.28 71 VAL A O 1
ATOM 578 N N . ILE A 1 72 ? 1.297 -8.658 -22.025 1.00 60.41 72 ILE A N 1
ATOM 579 C CA . ILE A 1 72 ? 2.496 -8.534 -22.868 1.00 60.41 72 ILE A CA 1
ATOM 580 C C . ILE A 1 72 ? 2.830 -9.893 -23.500 1.00 60.41 72 ILE A C 1
ATOM 582 O O . ILE A 1 72 ? 3.071 -9.965 -24.703 1.00 60.41 72 ILE A O 1
ATOM 586 N N . HIS A 1 73 ? 2.778 -10.975 -22.721 1.00 65.62 73 HIS A N 1
ATOM 587 C CA . HIS A 1 73 ? 3.109 -12.325 -23.174 1.00 65.62 73 HIS A CA 1
ATOM 588 C C . HIS A 1 73 ? 2.132 -12.850 -24.241 1.00 65.62 73 HIS A C 1
ATOM 590 O O . HIS A 1 73 ? 2.591 -13.301 -25.286 1.00 65.62 73 HIS A O 1
ATOM 596 N N . ASP A 1 74 ? 0.816 -12.695 -24.048 1.00 68.94 74 ASP A N 1
ATOM 597 C CA . ASP A 1 74 ? -0.232 -13.068 -25.018 1.00 68.94 74 ASP A CA 1
ATOM 598 C C . ASP A 1 74 ? -0.035 -12.402 -26.394 1.00 68.94 74 ASP A C 1
ATOM 600 O O . ASP A 1 74 ? -0.457 -12.946 -27.412 1.00 68.94 74 ASP A O 1
ATOM 604 N N . ARG A 1 75 ? 0.549 -11.192 -26.424 1.00 71.00 75 ARG A N 1
ATOM 605 C CA . ARG A 1 75 ? 0.646 -10.354 -27.630 1.00 71.00 75 ARG A CA 1
ATOM 606 C C . ARG A 1 75 ? 2.027 -10.365 -28.288 1.00 71.00 75 ARG A C 1
ATOM 608 O O . ARG A 1 75 ? 2.108 -10.163 -29.497 1.00 71.00 75 ARG A O 1
ATOM 615 N N . PHE A 1 76 ? 3.092 -10.562 -27.512 1.00 71.25 76 PHE A N 1
ATOM 616 C CA . PHE A 1 76 ? 4.480 -10.413 -27.967 1.00 71.25 76 PHE A CA 1
ATOM 617 C C . PHE A 1 76 ? 5.398 -11.593 -27.603 1.00 71.25 76 PHE A C 1
ATOM 619 O O . PHE A 1 76 ? 6.555 -11.590 -28.009 1.00 71.25 76 PHE A O 1
ATOM 626 N N . GLY A 1 77 ? 4.916 -12.599 -26.862 1.00 74.06 77 GLY A N 1
ATOM 627 C CA . GLY A 1 77 ? 5.686 -13.809 -26.557 1.00 74.06 77 GLY A CA 1
ATOM 628 C C . GLY A 1 77 ? 6.876 -13.577 -25.620 1.00 74.06 77 GLY A C 1
ATOM 629 O O . GLY A 1 77 ? 8.002 -13.933 -25.954 1.00 74.06 77 GLY A O 1
ATOM 630 N N . THR A 1 78 ? 6.645 -12.980 -24.445 1.00 71.38 78 THR A N 1
ATOM 631 C CA . THR A 1 78 ? 7.691 -12.734 -23.434 1.00 71.38 78 THR A CA 1
ATOM 632 C C . THR A 1 78 ? 8.439 -14.023 -23.076 1.00 71.38 78 THR A C 1
ATOM 634 O O . THR A 1 78 ? 7.847 -14.909 -22.457 1.00 71.38 78 THR A O 1
ATOM 637 N N . VAL A 1 79 ? 9.727 -14.094 -23.432 1.00 78.25 79 VAL A N 1
ATOM 638 C CA . VAL A 1 79 ? 10.626 -15.230 -23.148 1.00 78.25 79 VAL A CA 1
ATOM 639 C C . VAL A 1 79 ? 11.079 -15.224 -21.686 1.00 78.25 79 VAL A C 1
ATOM 641 O O . VAL A 1 79 ? 10.972 -16.230 -20.992 1.00 78.25 79 VAL A O 1
ATOM 644 N N . GLU A 1 80 ? 11.541 -14.072 -21.203 1.00 77.31 80 GLU A N 1
ATOM 645 C CA . GLU A 1 80 ? 11.9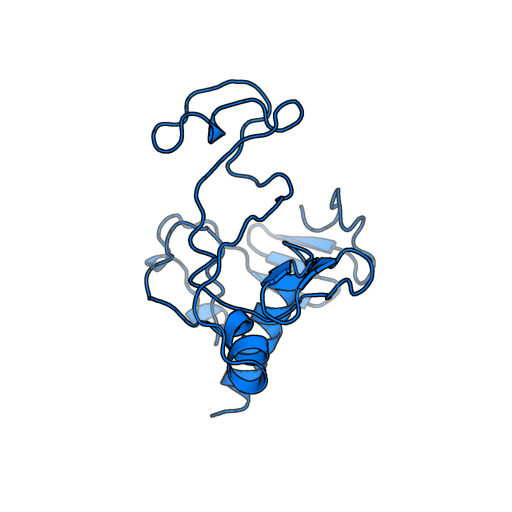43 -13.837 -19.816 1.00 77.31 80 GLU A CA 1
ATOM 646 C C . GLU A 1 80 ? 11.704 -12.368 -19.428 1.00 77.31 80 GLU A C 1
ATOM 648 O O . GLU A 1 80 ? 11.352 -11.539 -20.270 1.00 77.31 80 GLU A O 1
ATOM 653 N N . GLY A 1 81 ? 11.864 -12.027 -18.147 1.00 75.94 81 GLY A N 1
ATOM 654 C CA . GLY A 1 81 ? 11.691 -10.654 -17.679 1.00 75.94 81 GLY A CA 1
ATOM 655 C C . GLY A 1 81 ? 12.165 -10.432 -16.246 1.00 75.94 81 GLY A C 1
ATOM 656 O O . GLY A 1 81 ? 12.056 -11.310 -15.391 1.00 75.94 81 GLY A O 1
ATOM 657 N N . LEU A 1 82 ? 12.666 -9.224 -15.982 1.00 78.62 82 LEU A N 1
ATOM 658 C CA . LEU A 1 82 ? 13.082 -8.754 -14.661 1.00 78.62 82 LEU A CA 1
ATOM 659 C C . LEU A 1 82 ? 12.228 -7.550 -14.250 1.00 78.62 82 LEU A C 1
ATOM 661 O O . LEU A 1 82 ? 11.874 -6.718 -15.083 1.00 78.62 82 LEU A O 1
ATOM 665 N N . MET A 1 83 ? 11.911 -7.446 -12.958 1.00 81.19 83 MET A N 1
ATOM 666 C CA . MET A 1 83 ? 11.049 -6.394 -12.415 1.00 81.19 83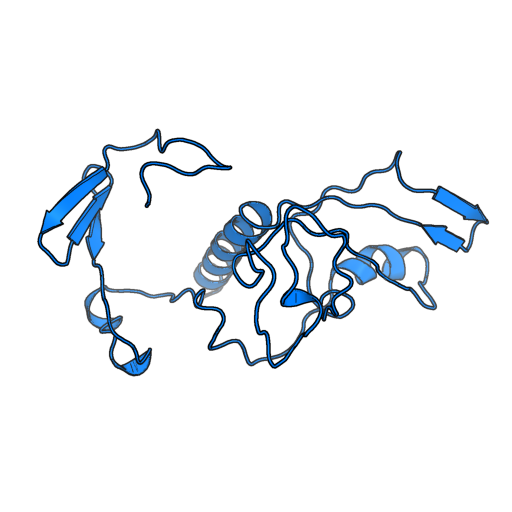 MET A CA 1
ATOM 667 C C . MET A 1 83 ? 11.720 -5.701 -11.228 1.00 81.19 83 MET A C 1
ATOM 669 O O . MET A 1 83 ? 12.074 -6.347 -10.243 1.00 81.19 83 MET A O 1
ATOM 673 N N . THR A 1 84 ? 11.794 -4.373 -11.291 1.00 81.56 84 THR A N 1
ATOM 674 C CA . THR A 1 84 ? 12.141 -3.502 -10.162 1.00 81.56 84 THR A CA 1
ATOM 675 C C . THR A 1 84 ? 10.947 -2.601 -9.877 1.00 81.56 84 THR A C 1
ATOM 677 O O . THR A 1 84 ? 10.454 -1.947 -10.793 1.00 81.56 84 THR A O 1
ATOM 680 N N . THR A 1 85 ? 10.502 -2.533 -8.621 1.00 85.25 85 THR A N 1
ATOM 681 C CA . THR A 1 85 ? 9.580 -1.483 -8.160 1.00 85.25 85 THR A CA 1
ATOM 682 C C . THR A 1 85 ? 10.353 -0.436 -7.359 1.00 85.25 85 THR A C 1
ATOM 684 O O . THR A 1 85 ? 11.272 -0.777 -6.613 1.00 85.25 85 THR A O 1
ATOM 687 N N . VAL A 1 86 ? 9.989 0.835 -7.525 1.00 88.81 86 VAL A N 1
ATOM 688 C CA . VAL A 1 86 ? 10.388 1.926 -6.631 1.00 88.81 86 VAL A CA 1
ATOM 689 C C . VAL A 1 86 ? 9.152 2.239 -5.799 1.00 88.81 86 VAL A C 1
ATOM 691 O O . VAL A 1 86 ? 8.153 2.702 -6.340 1.00 88.81 86 VAL A O 1
ATOM 694 N N . HIS A 1 87 ? 9.198 1.907 -4.510 1.00 92.56 87 HIS A N 1
ATOM 695 C CA . HIS A 1 87 ? 8.018 1.873 -3.648 1.00 92.56 87 HIS A CA 1
ATOM 696 C C . HIS A 1 87 ? 7.996 3.043 -2.656 1.00 92.56 87 HIS A C 1
ATOM 698 O O . HIS A 1 87 ? 9.037 3.422 -2.116 1.00 92.56 87 HIS A O 1
ATOM 704 N N . SER A 1 88 ? 6.802 3.565 -2.373 1.00 91.62 88 SER A N 1
ATOM 705 C CA . SER A 1 88 ? 6.535 4.509 -1.279 1.00 91.62 88 SER A CA 1
ATOM 706 C C . SER A 1 88 ? 6.890 3.915 0.091 1.00 91.62 88 SER A C 1
ATOM 708 O O . SER A 1 88 ? 6.953 2.693 0.247 1.00 91.62 88 SER A O 1
ATOM 710 N N . ILE A 1 89 ? 7.064 4.767 1.106 1.00 92.75 89 ILE A N 1
ATOM 711 C CA . ILE A 1 89 ? 7.265 4.321 2.494 1.00 92.75 89 ILE A CA 1
ATOM 712 C C . ILE A 1 89 ? 6.014 3.576 2.993 1.00 92.75 89 ILE A C 1
ATOM 714 O O . ILE A 1 89 ? 4.889 3.982 2.718 1.00 92.75 89 ILE A O 1
ATOM 718 N N . THR A 1 90 ? 6.219 2.496 3.747 1.00 92.06 90 THR A N 1
ATOM 719 C CA . THR A 1 90 ? 5.171 1.651 4.341 1.00 92.06 90 THR A CA 1
ATOM 720 C C . THR A 1 90 ? 5.364 1.498 5.854 1.00 92.06 90 THR A C 1
ATOM 722 O O . THR A 1 90 ? 6.471 1.653 6.374 1.00 92.06 90 THR A O 1
ATOM 725 N N . ALA A 1 91 ? 4.292 1.153 6.576 1.00 91.62 91 ALA A N 1
ATOM 726 C CA . ALA A 1 91 ? 4.251 1.126 8.046 1.00 91.62 91 ALA A CA 1
ATOM 727 C C . ALA A 1 91 ? 5.207 0.123 8.737 1.00 91.62 91 ALA A C 1
ATOM 729 O O . ALA A 1 91 ? 5.362 0.157 9.958 1.00 91.62 91 ALA A O 1
ATOM 730 N N . THR A 1 92 ? 5.856 -0.778 7.994 1.00 88.75 92 THR A N 1
ATOM 731 C CA . THR A 1 92 ? 6.848 -1.725 8.538 1.00 88.75 92 THR A CA 1
ATOM 732 C C . THR A 1 92 ? 8.229 -1.086 8.743 1.00 88.75 92 THR A C 1
ATOM 734 O O . THR A 1 92 ? 8.975 -1.497 9.646 1.00 88.75 92 THR A O 1
ATOM 737 N N . GLN A 1 93 ? 8.557 -0.073 7.933 1.00 92.88 93 GLN A N 1
ATOM 738 C CA . GLN A 1 93 ? 9.842 0.629 7.910 1.00 92.88 93 GLN A CA 1
ATOM 739 C C . GLN A 1 93 ? 9.999 1.568 9.119 1.00 92.88 93 GLN A C 1
ATOM 741 O O . GLN A 1 93 ? 9.032 1.890 9.810 1.00 92.88 93 GLN A O 1
ATOM 746 N N . LYS A 1 94 ? 11.235 1.986 9.421 1.00 93.56 94 LYS A N 1
ATOM 747 C CA . LYS A 1 94 ? 11.548 2.774 10.627 1.00 93.56 94 LYS A CA 1
ATOM 748 C C . LYS A 1 94 ? 11.761 4.254 10.313 1.00 93.56 94 LYS A C 1
ATOM 750 O O . LYS A 1 94 ? 12.291 4.605 9.264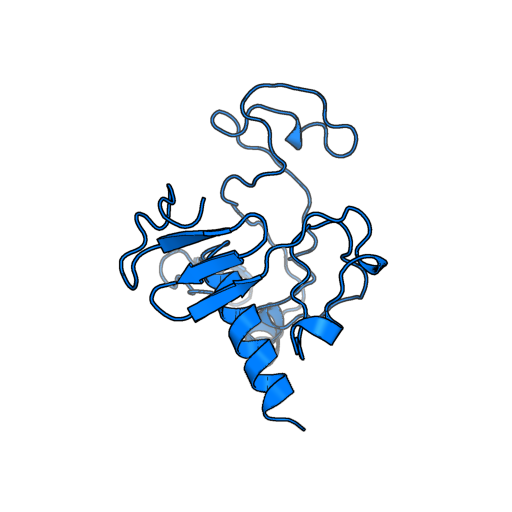 1.00 93.56 94 LYS A O 1
ATOM 755 N N . THR A 1 95 ? 11.369 5.134 11.234 1.00 95.50 95 THR A N 1
ATOM 756 C CA . THR A 1 95 ? 11.605 6.589 11.139 1.00 95.50 95 THR A CA 1
ATOM 757 C C . THR A 1 95 ? 13.065 6.967 11.401 1.00 95.50 95 THR A C 1
ATOM 759 O O . THR A 1 95 ? 13.565 7.932 10.831 1.00 95.50 95 THR A O 1
ATOM 762 N N . VAL A 1 96 ? 13.749 6.179 12.231 1.00 96.50 96 VAL A N 1
ATOM 763 C CA . VAL A 1 96 ? 15.179 6.257 12.563 1.00 96.50 96 VAL A CA 1
ATOM 764 C C . VAL A 1 96 ? 15.797 4.862 12.456 1.00 96.50 96 VAL A C 1
ATOM 766 O O . VAL A 1 96 ? 15.067 3.874 12.412 1.00 96.50 96 VAL A O 1
ATOM 769 N N . ASP A 1 97 ? 17.125 4.765 12.423 1.00 97.06 97 ASP A N 1
ATOM 770 C CA . ASP A 1 97 ? 17.812 3.469 12.401 1.00 97.06 97 ASP A CA 1
ATOM 771 C C . ASP A 1 97 ? 17.480 2.636 13.653 1.00 97.06 97 ASP A C 1
ATOM 773 O O . ASP A 1 97 ? 17.563 3.125 14.780 1.00 97.06 97 ASP A O 1
ATOM 777 N N . GLY A 1 98 ? 17.113 1.367 13.462 1.00 96.25 98 GLY A N 1
ATOM 778 C CA . GLY A 1 98 ? 16.706 0.478 14.547 1.00 96.25 98 GLY A CA 1
ATOM 779 C C . GLY A 1 98 ? 16.668 -1.007 14.162 1.00 96.25 98 GLY A C 1
ATOM 780 O O . GLY A 1 98 ? 16.877 -1.372 13.002 1.00 96.25 98 GLY A O 1
ATOM 781 N N . PRO A 1 99 ? 16.412 -1.901 15.133 1.00 95.12 99 PRO A N 1
ATOM 782 C CA . PRO A 1 99 ? 16.452 -3.338 14.906 1.00 95.12 99 PRO A CA 1
ATOM 783 C C . PRO A 1 99 ? 15.313 -3.818 13.995 1.00 95.12 99 PRO A C 1
ATOM 785 O O . PRO A 1 99 ? 14.139 -3.495 14.185 1.00 95.12 99 PRO A O 1
ATOM 788 N N . SER A 1 100 ? 15.671 -4.672 13.039 1.00 92.12 100 SER A N 1
ATOM 789 C CA . SER A 1 100 ? 14.753 -5.452 12.211 1.00 92.12 100 SER A CA 1
ATOM 790 C C . SER A 1 100 ? 15.378 -6.826 11.996 1.00 92.12 100 SER A C 1
ATOM 792 O O . SER A 1 100 ? 16.449 -6.934 11.407 1.00 92.12 100 SER A O 1
ATOM 794 N N . SER A 1 101 ? 14.751 -7.882 12.518 1.00 85.62 101 SER A N 1
ATOM 795 C CA . SER A 1 101 ? 15.353 -9.223 12.565 1.00 85.62 101 SER A CA 1
ATOM 796 C C . SER A 1 101 ? 15.298 -9.981 11.236 1.00 85.62 101 SER A C 1
ATOM 798 O O . SER A 1 101 ? 16.166 -10.813 10.986 1.00 85.62 101 SER A O 1
ATOM 800 N N . LYS A 1 102 ? 14.298 -9.695 10.388 1.00 84.50 102 LYS A N 1
ATOM 801 C CA . LYS A 1 102 ? 14.072 -10.378 9.098 1.00 84.50 102 LYS A CA 1
ATOM 802 C C . LYS A 1 102 ? 14.609 -9.615 7.878 1.00 84.50 102 LYS A C 1
ATOM 804 O O . LYS A 1 102 ? 14.947 -10.246 6.885 1.00 84.50 102 LYS A O 1
ATOM 809 N N . ASP A 1 103 ? 14.711 -8.287 7.952 1.00 88.81 103 ASP A N 1
ATOM 810 C CA . ASP A 1 103 ? 15.326 -7.441 6.917 1.00 88.81 103 ASP A CA 1
ATOM 811 C C . ASP A 1 103 ? 16.129 -6.317 7.586 1.00 88.81 103 ASP A C 1
ATOM 813 O O . ASP A 1 103 ? 15.567 -5.307 8.016 1.00 88.81 103 ASP A O 1
ATOM 817 N N . TRP A 1 104 ? 17.451 -6.486 7.670 1.00 93.06 104 TRP A N 1
ATOM 818 C CA . TRP A 1 104 ? 18.351 -5.512 8.299 1.00 93.06 104 TRP A CA 1
ATOM 819 C C . TRP A 1 104 ? 18.399 -4.174 7.539 1.00 93.06 104 TRP A C 1
ATOM 821 O O . TRP A 1 104 ? 18.706 -3.143 8.133 1.00 93.06 104 TRP A O 1
ATOM 831 N N . ARG A 1 105 ? 18.069 -4.159 6.239 1.00 93.44 105 ARG A N 1
ATOM 832 C CA . ARG A 1 105 ? 18.006 -2.933 5.425 1.00 93.44 105 ARG A CA 1
ATOM 833 C C . ARG A 1 105 ? 16.713 -2.174 5.715 1.00 93.44 105 ARG A C 1
ATOM 835 O O . ARG A 1 105 ? 16.755 -0.961 5.890 1.00 93.44 105 ARG A O 1
ATOM 842 N N . GLY A 1 106 ? 15.598 -2.888 5.877 1.00 92.62 106 GLY A N 1
ATOM 843 C CA . GLY A 1 106 ? 14.323 -2.346 6.368 1.00 92.62 106 GLY A CA 1
ATOM 844 C C . GLY A 1 106 ? 14.373 -1.775 7.797 1.00 92.62 106 GLY A C 1
ATOM 845 O O . GLY A 1 106 ? 13.457 -1.061 8.202 1.00 92.62 106 GLY A O 1
ATOM 846 N N . GLY A 1 107 ? 15.445 -2.047 8.552 1.00 93.94 107 GLY A N 1
ATOM 847 C CA . GLY A 1 107 ? 15.745 -1.396 9.832 1.00 93.94 107 GLY A CA 1
ATOM 848 C C . GLY A 1 107 ? 16.322 0.024 9.718 1.00 93.94 107 GLY A C 1
ATOM 849 O O . GLY A 1 107 ? 16.438 0.705 10.734 1.00 93.94 107 GLY A O 1
ATOM 850 N N . ARG A 1 108 ? 16.693 0.490 8.516 1.00 96.75 108 ARG A N 1
ATOM 851 C CA . ARG A 1 108 ? 17.240 1.841 8.301 1.00 96.75 108 ARG A CA 1
ATOM 852 C C . ARG A 1 108 ? 16.147 2.914 8.246 1.00 96.75 108 ARG A C 1
ATOM 854 O O . ARG A 1 108 ? 15.011 2.636 7.863 1.00 96.75 108 ARG A O 1
ATOM 861 N N . ALA A 1 109 ? 16.517 4.151 8.572 1.00 96.50 109 ALA A N 1
ATOM 862 C CA . ALA A 1 109 ? 1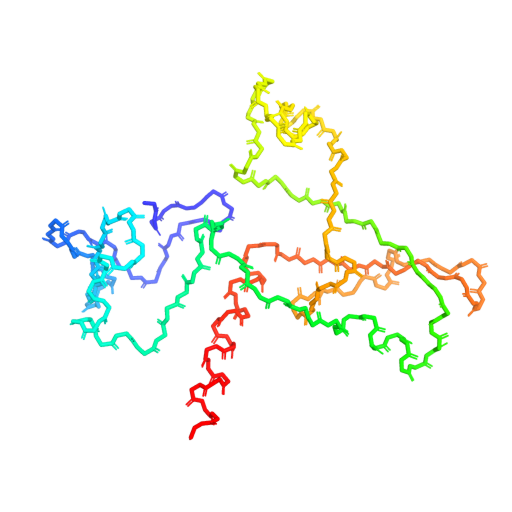5.635 5.317 8.550 1.00 96.50 109 ALA A CA 1
ATOM 863 C C . ALA A 1 109 ? 15.054 5.580 7.142 1.00 96.50 109 ALA A C 1
ATOM 865 O O . ALA A 1 109 ? 15.770 5.993 6.225 1.00 96.50 109 ALA A O 1
ATOM 866 N N . ALA A 1 110 ? 13.749 5.356 6.975 1.00 95.38 110 ALA A N 1
ATOM 867 C CA . ALA A 1 110 ? 13.070 5.304 5.680 1.00 95.38 110 ALA A CA 1
ATOM 868 C C . ALA A 1 110 ? 13.167 6.612 4.882 1.00 95.38 110 ALA A C 1
ATOM 870 O O . ALA A 1 110 ? 13.495 6.590 3.700 1.00 95.38 110 ALA A O 1
ATOM 871 N N . SER A 1 111 ? 12.949 7.756 5.534 1.00 95.00 111 SER A N 1
ATOM 872 C CA . SER A 1 111 ? 12.916 9.078 4.887 1.00 95.00 111 SER A CA 1
ATOM 873 C C . SER A 1 111 ? 14.283 9.599 4.418 1.00 95.00 111 SER A C 1
ATOM 875 O O . SER A 1 111 ? 14.351 10.687 3.853 1.00 95.00 111 SER A O 1
ATOM 877 N N . PHE A 1 112 ? 15.368 8.857 4.669 1.00 96.25 112 PHE A N 1
ATOM 878 C CA . PHE A 1 112 ? 16.748 9.285 4.408 1.00 96.25 112 PHE A CA 1
ATOM 879 C C . PHE A 1 112 ? 17.569 8.274 3.589 1.00 96.25 112 PHE A C 1
ATOM 881 O O . PHE A 1 112 ? 18.749 8.511 3.341 1.00 96.25 112 PHE A O 1
ATOM 888 N N . ASN A 1 113 ? 16.985 7.141 3.177 1.00 95.94 113 ASN A N 1
ATOM 889 C CA . ASN A 1 113 ? 17.706 6.053 2.513 1.00 95.94 113 ASN A CA 1
ATOM 890 C C . ASN A 1 113 ? 16.921 5.491 1.319 1.00 95.94 113 ASN A C 1
ATOM 892 O O . ASN A 1 113 ? 15.721 5.249 1.413 1.00 95.94 113 ASN A O 1
ATOM 896 N N . ILE A 1 114 ? 17.626 5.149 0.237 1.00 96.94 114 ILE A N 1
ATOM 897 C CA . ILE A 1 114 ? 17.124 4.167 -0.735 1.00 96.94 114 ILE A CA 1
ATOM 898 C C . ILE A 1 114 ? 17.378 2.783 -0.127 1.00 96.94 114 ILE A C 1
ATOM 900 O O . ILE A 1 114 ? 18.529 2.422 0.115 1.00 96.94 114 ILE A O 1
ATOM 904 N N . ILE A 1 115 ? 16.317 2.018 0.146 1.00 94.50 115 ILE A N 1
ATOM 905 C CA . ILE A 1 115 ? 16.385 0.732 0.861 1.00 94.50 115 ILE A CA 1
ATOM 906 C C . ILE A 1 115 ? 16.079 -0.424 -0.112 1.00 94.50 115 ILE A C 1
ATOM 908 O O . ILE A 1 115 ? 14.917 -0.616 -0.471 1.00 94.50 115 ILE A O 1
ATOM 912 N N . PRO A 1 116 ? 17.075 -1.227 -0.545 1.00 94.69 116 PRO A N 1
ATOM 913 C CA . PRO A 1 116 ? 16.836 -2.356 -1.444 1.00 94.69 116 PRO A CA 1
ATOM 914 C C . PRO A 1 116 ? 16.301 -3.573 -0.674 1.00 94.69 116 PRO A C 1
ATOM 916 O O . PRO A 1 116 ? 17.076 -4.276 -0.016 1.00 94.69 116 PRO A O 1
ATOM 919 N N . SER A 1 117 ? 14.997 -3.837 -0.784 1.00 89.69 117 SER A N 1
ATOM 920 C CA . SER A 1 117 ? 14.319 -4.999 -0.184 1.00 89.69 117 SER A CA 1
ATOM 921 C C . SER A 1 117 ? 13.827 -5.997 -1.250 1.00 89.69 117 SER A C 1
ATOM 923 O O . SER A 1 117 ? 13.874 -5.716 -2.450 1.00 89.69 117 SER A O 1
ATOM 925 N N . SER A 1 118 ? 13.407 -7.190 -0.830 1.00 85.31 118 SER A N 1
ATOM 926 C CA . SER A 1 118 ? 12.909 -8.255 -1.711 1.00 85.31 118 SER A CA 1
ATOM 927 C C . SER A 1 118 ? 11.389 -8.169 -1.898 1.00 85.31 118 SER A C 1
ATOM 929 O O . SER A 1 118 ? 10.666 -7.704 -1.022 1.00 85.31 118 SER A O 1
ATOM 931 N N . THR A 1 119 ? 10.874 -8.618 -3.048 1.00 77.75 119 THR A N 1
ATOM 932 C CA . THR A 1 119 ? 9.428 -8.603 -3.319 1.00 77.75 119 THR A CA 1
ATOM 933 C C . THR A 1 119 ? 8.950 -9.850 -4.057 1.00 77.75 119 THR A C 1
ATOM 935 O O . THR A 1 119 ? 9.606 -10.352 -4.970 1.00 77.75 119 THR A O 1
ATOM 938 N N . GLY A 1 120 ? 7.771 -10.337 -3.663 1.00 70.62 120 GLY A N 1
ATOM 939 C CA . GLY A 1 120 ? 7.040 -11.389 -4.368 1.00 70.62 120 GLY A CA 1
ATOM 940 C C . GLY A 1 120 ? 6.211 -10.885 -5.555 1.00 70.62 120 GLY A C 1
ATOM 941 O O . GLY A 1 120 ? 5.730 -11.712 -6.324 1.00 70.62 120 GLY A O 1
ATOM 942 N N . ALA A 1 121 ? 6.058 -9.566 -5.742 1.00 66.25 121 ALA A N 1
ATOM 943 C CA . ALA A 1 121 ? 5.148 -8.980 -6.737 1.00 66.25 121 ALA A CA 1
ATOM 944 C C . ALA A 1 121 ? 5.492 -9.353 -8.192 1.00 66.25 121 ALA A C 1
ATOM 946 O O . ALA A 1 121 ? 4.593 -9.532 -9.006 1.00 66.25 121 ALA A O 1
ATOM 947 N N . ALA A 1 122 ? 6.767 -9.625 -8.500 1.00 55.50 122 ALA A N 1
ATOM 948 C CA . ALA A 1 122 ? 7.185 -10.189 -9.792 1.00 55.50 122 ALA A CA 1
ATOM 949 C C . ALA A 1 122 ? 6.543 -11.564 -10.111 1.00 55.50 122 ALA A C 1
ATOM 951 O O . ALA A 1 122 ? 6.655 -12.058 -11.230 1.00 55.50 122 ALA A O 1
ATOM 952 N N . LYS A 1 123 ? 5.885 -12.190 -9.126 1.00 44.59 123 LYS A N 1
ATOM 953 C CA . LYS A 1 123 ? 5.143 -13.452 -9.226 1.00 44.59 123 LYS A CA 1
ATOM 954 C C . LYS A 1 123 ? 3.642 -13.295 -8.916 1.00 44.59 123 LYS A C 1
ATOM 956 O O . LYS A 1 123 ? 2.945 -14.307 -8.956 1.00 44.59 123 LYS A O 1
ATOM 961 N N . VAL A 1 124 ? 3.146 -12.100 -8.546 1.00 41.16 124 VAL A N 1
ATOM 962 C CA . VAL A 1 124 ? 1.790 -11.927 -7.977 1.00 41.16 124 VAL A CA 1
ATOM 963 C C . VAL A 1 124 ? 1.081 -10.611 -8.358 1.00 41.16 124 VAL A C 1
ATOM 965 O O . VAL A 1 124 ? 1.463 -9.532 -7.919 1.00 41.16 124 VAL A O 1
ATOM 968 N N . SER A 1 125 ? -0.054 -10.798 -9.035 1.00 41.38 125 SER A N 1
ATOM 969 C CA . SER A 1 125 ? -1.256 -9.966 -9.213 1.00 41.38 125 SER A CA 1
ATOM 970 C C . SER A 1 125 ? -1.154 -8.620 -9.942 1.00 41.38 125 SER A C 1
ATOM 972 O O . SER A 1 125 ? -0.099 -8.012 -10.085 1.00 41.38 125 SER A O 1
ATOM 974 N N . LEU A 1 126 ? -2.297 -8.207 -10.497 1.00 53.41 126 LEU A N 1
ATOM 975 C CA . LEU A 1 126 ? -2.474 -6.997 -11.296 1.00 53.41 126 LEU A CA 1
ATOM 976 C C . LEU A 1 126 ? -3.951 -6.591 -11.344 1.00 53.41 126 LEU A C 1
ATOM 978 O O . LEU A 1 126 ? -4.778 -7.382 -11.786 1.00 53.41 126 LEU A O 1
ATOM 982 N N . LEU A 1 127 ? -4.234 -5.348 -10.953 1.00 49.41 127 LEU A N 1
ATOM 983 C CA . LEU A 1 127 ? -5.379 -4.491 -11.301 1.00 49.41 127 LEU A CA 1
ATOM 984 C C . LEU A 1 127 ? -5.145 -3.167 -10.533 1.00 49.41 127 LEU A C 1
ATOM 986 O O . LEU A 1 127 ? -4.627 -3.213 -9.422 1.00 49.41 127 LEU A O 1
ATOM 990 N N . SER A 1 128 ? -5.504 -2.006 -11.099 1.00 62.97 128 SER A N 1
ATOM 991 C CA . SER A 1 128 ? -5.037 -0.661 -10.661 1.00 62.97 128 SER A CA 1
ATOM 992 C C . SER A 1 128 ? -3.577 -0.319 -11.011 1.00 62.97 128 SER A C 1
ATOM 994 O O . SER A 1 128 ? -2.765 -0.065 -10.125 1.00 62.97 128 SER A O 1
ATOM 996 N N . SER A 1 129 ? -3.248 -0.216 -12.302 1.00 71.44 129 SER A N 1
ATOM 997 C CA . SER A 1 129 ? -2.003 0.434 -12.738 1.00 71.44 129 SER A CA 1
ATOM 998 C C . SER A 1 129 ? -2.221 1.338 -13.957 1.00 71.44 129 SER A C 1
ATOM 1000 O O . SER A 1 129 ? -3.123 1.107 -14.765 1.00 71.44 129 SER A O 1
ATOM 1002 N N . THR A 1 130 ? -1.376 2.360 -14.085 1.00 78.00 130 THR A N 1
ATOM 1003 C CA . THR A 1 130 ? -1.349 3.309 -15.204 1.00 78.00 130 THR A CA 1
ATOM 1004 C C . THR A 1 130 ? -0.029 3.153 -15.952 1.00 78.00 130 THR A C 1
ATOM 1006 O O . THR A 1 130 ? 1.027 3.498 -15.421 1.00 78.00 130 THR A O 1
ATOM 1009 N N . PHE A 1 131 ? -0.076 2.631 -17.178 1.00 78.75 131 PHE A N 1
ATOM 1010 C CA . PHE A 1 131 ? 1.103 2.493 -18.038 1.00 78.75 131 PHE A CA 1
ATOM 1011 C C . PHE A 1 131 ? 1.610 3.864 -18.508 1.00 78.75 131 PHE A C 1
ATOM 1013 O O . PHE A 1 131 ? 0.843 4.652 -19.063 1.00 78.75 131 PHE A O 1
ATOM 1020 N N . ASP A 1 132 ? 2.905 4.130 -18.330 1.00 79.19 132 ASP A N 1
ATOM 1021 C CA . ASP A 1 132 ? 3.556 5.338 -18.835 1.00 79.19 132 ASP A CA 1
ATOM 1022 C C . ASP A 1 132 ? 4.282 5.037 -20.154 1.00 79.19 132 ASP A C 1
ATOM 1024 O O . ASP A 1 132 ? 5.421 4.563 -20.196 1.00 79.19 132 ASP A O 1
ATOM 1028 N N . ALA A 1 133 ? 3.596 5.357 -21.253 1.00 80.12 133 ALA A N 1
ATOM 1029 C CA . ALA A 1 133 ? 4.105 5.210 -22.612 1.00 80.12 133 ALA A CA 1
ATOM 1030 C C . ALA A 1 133 ? 5.262 6.168 -22.967 1.00 80.12 133 ALA A C 1
ATOM 1032 O O . ALA A 1 133 ? 5.878 5.991 -24.014 1.00 80.12 133 ALA A O 1
ATOM 1033 N N . LYS A 1 134 ? 5.551 7.186 -22.141 1.00 89.81 134 LYS A N 1
ATOM 1034 C CA . LYS A 1 134 ? 6.638 8.160 -22.352 1.00 89.81 134 LYS A CA 1
ATOM 1035 C C . LYS A 1 134 ? 7.881 7.848 -21.517 1.00 89.81 134 LYS A C 1
ATOM 1037 O O . LYS A 1 134 ? 8.978 8.220 -21.922 1.00 89.81 134 LYS A O 1
ATOM 1042 N N . ALA A 1 135 ? 7.722 7.174 -20.378 1.00 80.94 135 ALA A N 1
ATOM 1043 C CA . ALA A 1 135 ? 8.831 6.687 -19.552 1.00 80.94 135 ALA A CA 1
ATOM 1044 C C . ALA A 1 135 ? 9.336 5.285 -19.959 1.00 80.94 135 ALA A C 1
ATOM 1046 O O . ALA A 1 135 ? 10.404 4.859 -19.510 1.00 80.94 135 ALA A O 1
ATOM 1047 N N . GLY A 1 136 ? 8.583 4.559 -20.794 1.00 81.12 136 GLY A N 1
ATOM 1048 C CA . GLY A 1 136 ? 9.037 3.319 -21.427 1.00 81.12 136 GLY A CA 1
ATOM 1049 C C . GLY A 1 136 ? 10.130 3.549 -22.482 1.00 81.12 136 GLY A C 1
ATOM 1050 O O . GLY A 1 136 ? 10.171 4.592 -23.128 1.00 81.12 136 GLY A O 1
ATOM 1051 N N . ILE A 1 137 ? 11.024 2.571 -22.662 1.00 91.12 137 ILE A N 1
ATOM 1052 C CA . ILE A 1 137 ? 12.167 2.648 -23.592 1.00 91.12 137 ILE A CA 1
ATOM 1053 C C . ILE A 1 137 ? 12.360 1.292 -24.283 1.00 91.12 137 ILE A C 1
ATOM 1055 O O . ILE A 1 137 ? 12.390 0.265 -23.607 1.00 91.12 137 ILE A O 1
ATOM 1059 N N . ALA A 1 138 ? 12.544 1.276 -25.603 1.00 91.69 138 ALA A N 1
ATOM 1060 C CA . ALA A 1 138 ? 12.994 0.098 -26.350 1.00 91.69 138 ALA A CA 1
ATOM 1061 C C . ALA A 1 138 ? 14.490 0.217 -26.681 1.00 91.69 138 ALA A C 1
ATOM 1063 O O . ALA A 1 138 ? 14.952 1.295 -27.051 1.00 91.69 138 ALA A O 1
ATOM 1064 N N . LEU A 1 139 ? 15.239 -0.882 -26.556 1.00 91.69 139 LEU A N 1
ATOM 1065 C CA . LEU A 1 139 ? 16.619 -0.991 -27.054 1.00 91.69 139 LEU A CA 1
ATOM 1066 C C . LEU A 1 139 ? 16.645 -1.544 -28.487 1.00 91.69 139 LEU A C 1
ATOM 1068 O O . LEU A 1 139 ? 17.484 -1.156 -29.293 1.00 91.69 139 LEU A O 1
ATOM 1072 N N . ASN A 1 140 ? 15.728 -2.467 -28.774 1.00 94.00 140 ASN A N 1
ATOM 1073 C CA . ASN A 1 140 ? 15.436 -3.056 -30.078 1.00 94.00 140 ASN A CA 1
ATOM 1074 C C . ASN A 1 140 ? 14.033 -3.696 -30.020 1.00 94.00 140 ASN A C 1
ATOM 1076 O O . ASN A 1 140 ? 13.398 -3.700 -28.961 1.00 94.00 140 ASN A O 1
ATOM 1080 N N . ASP A 1 141 ? 13.579 -4.273 -31.131 1.00 90.25 141 ASP A N 1
ATOM 1081 C CA . ASP A 1 141 ? 12.236 -4.852 -31.295 1.00 90.25 141 ASP A CA 1
ATOM 1082 C C . ASP A 1 141 ? 11.907 -6.006 -30.322 1.00 90.25 141 ASP A C 1
ATOM 1084 O O . ASP A 1 141 ? 10.739 -6.358 -30.153 1.00 90.25 141 ASP A O 1
ATOM 1088 N N . ASN A 1 142 ? 12.913 -6.592 -29.661 1.00 88.44 142 ASN A N 1
ATOM 1089 C CA . ASN A 1 142 ? 12.761 -7.714 -28.731 1.00 88.44 142 ASN A CA 1
ATOM 1090 C C . ASN A 1 142 ? 13.139 -7.382 -27.274 1.00 88.44 142 ASN A C 1
ATOM 1092 O O . ASN A 1 142 ? 12.898 -8.204 -26.392 1.00 88.44 142 ASN A O 1
ATOM 1096 N N . PHE A 1 143 ? 13.710 -6.204 -26.993 1.00 86.00 143 PHE A N 1
ATOM 1097 C CA . PHE A 1 143 ? 14.166 -5.822 -25.653 1.00 86.00 143 PHE A CA 1
ATOM 1098 C C . PHE A 1 143 ? 13.626 -4.449 -25.244 1.00 86.00 143 PHE A C 1
ATOM 1100 O O . PHE A 1 143 ? 14.097 -3.401 -25.698 1.00 86.00 143 PHE A O 1
ATOM 1107 N N . VAL A 1 144 ? 12.635 -4.463 -24.348 1.00 85.62 144 VAL A N 1
ATOM 1108 C CA . VAL A 1 144 ? 11.882 -3.279 -23.918 1.00 85.62 144 VAL A CA 1
ATOM 1109 C C . VAL A 1 144 ? 11.839 -3.140 -22.398 1.00 85.62 144 VAL A C 1
ATOM 1111 O O . VAL A 1 144 ? 11.703 -4.113 -21.660 1.00 85.62 144 VAL A O 1
ATOM 1114 N N . LYS A 1 145 ? 11.891 -1.895 -21.926 1.00 85.56 145 LYS A N 1
ATOM 1115 C CA . LYS A 1 145 ? 11.621 -1.492 -20.546 1.00 85.56 145 LYS A CA 1
ATOM 1116 C C . LYS A 1 145 ? 10.278 -0.770 -20.503 1.00 85.56 145 LYS A C 1
ATOM 1118 O O . LYS A 1 145 ? 10.171 0.373 -20.940 1.00 85.56 145 LYS A O 1
ATOM 1123 N N . THR A 1 146 ? 9.262 -1.413 -19.942 1.00 81.94 146 THR A N 1
ATOM 1124 C CA . THR A 1 146 ? 7.960 -0.794 -19.653 1.00 81.94 146 THR A CA 1
ATOM 1125 C C . THR A 1 146 ? 7.972 -0.086 -18.299 1.00 81.94 146 THR A C 1
ATOM 1127 O O . THR A 1 146 ? 8.581 -0.584 -17.353 1.00 81.94 146 THR A O 1
ATOM 1130 N N . VAL A 1 147 ? 7.247 1.028 -18.174 1.00 81.12 147 VAL A N 1
ATOM 1131 C CA . VAL A 1 147 ? 7.008 1.713 -16.894 1.00 81.12 147 VAL A CA 1
ATOM 1132 C C . VAL A 1 147 ? 5.508 1.740 -16.615 1.00 81.12 147 VAL A C 1
ATOM 1134 O O . VAL A 1 147 ? 4.707 2.001 -17.509 1.00 81.12 147 VAL A O 1
ATOM 1137 N N . SER A 1 148 ? 5.117 1.463 -15.374 1.00 80.12 148 SER A N 1
ATOM 1138 C CA . SER A 1 148 ? 3.739 1.612 -14.911 1.00 80.12 148 SER A CA 1
ATOM 1139 C C . SER A 1 148 ? 3.735 2.173 -13.497 1.00 80.12 148 SER A C 1
ATOM 1141 O O . SER A 1 148 ? 4.511 1.739 -12.650 1.00 80.12 148 SER A O 1
ATOM 1143 N N . LEU A 1 149 ? 2.830 3.111 -13.252 1.00 80.88 149 LEU A N 1
ATOM 1144 C CA . LEU A 1 149 ? 2.565 3.704 -11.947 1.00 80.88 149 LEU A CA 1
ATOM 1145 C C . LEU A 1 149 ? 1.377 2.993 -11.290 1.00 80.88 149 LEU A C 1
ATOM 1147 O O . LEU A 1 149 ? 0.528 2.430 -11.985 1.00 80.88 149 LEU A O 1
ATOM 1151 N N . TYR A 1 150 ? 1.306 3.031 -9.963 1.00 82.12 150 TYR A N 1
ATOM 1152 C CA . TYR A 1 150 ? 0.161 2.575 -9.177 1.00 82.12 150 TYR A CA 1
ATOM 1153 C C . TYR A 1 150 ? 0.114 3.342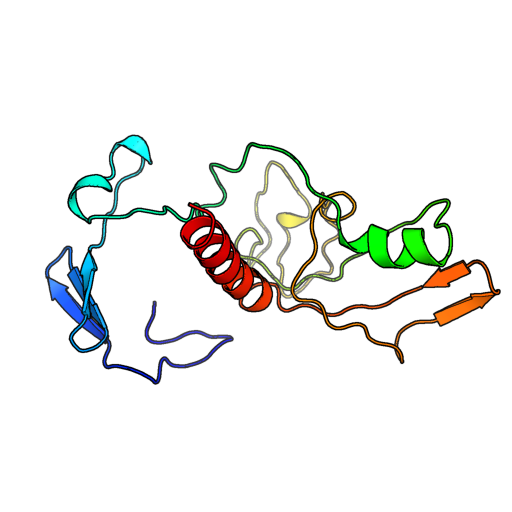 -7.852 1.00 82.12 150 TYR A C 1
ATOM 1155 O O . TYR A 1 150 ? 1.153 3.733 -7.323 1.00 82.12 150 TYR A O 1
ATOM 1163 N N . ASP A 1 151 ? -1.088 3.549 -7.320 1.00 83.94 151 ASP A N 1
ATOM 1164 C CA . ASP A 1 151 ? -1.270 3.996 -5.940 1.00 83.94 151 ASP A CA 1
ATOM 1165 C C . ASP A 1 151 ? -1.288 2.750 -5.042 1.00 83.94 151 ASP A C 1
ATOM 1167 O O . ASP A 1 151 ? -2.158 1.883 -5.184 1.00 83.94 151 ASP A O 1
ATOM 1171 N N . ASN A 1 152 ? -0.299 2.635 -4.154 1.00 83.06 152 ASN A N 1
ATOM 1172 C CA . ASN A 1 152 ? -0.106 1.456 -3.310 1.00 83.06 152 ASN A CA 1
ATOM 1173 C C . ASN A 1 152 ? -1.065 1.375 -2.104 1.00 83.06 152 ASN A C 1
ATOM 1175 O O . ASN A 1 152 ? -0.977 0.412 -1.347 1.00 83.06 152 ASN A O 1
ATOM 1179 N N . GLU A 1 153 ? -1.954 2.351 -1.911 1.00 85.25 153 GLU A N 1
ATOM 1180 C CA . GLU A 1 153 ? -2.942 2.384 -0.826 1.00 85.25 153 GLU A CA 1
ATOM 1181 C C . GLU A 1 153 ? -4.363 2.402 -1.401 1.00 85.25 153 GLU A C 1
ATOM 1183 O O . GLU A 1 153 ? -5.119 1.436 -1.258 1.00 85.25 153 GLU A O 1
ATOM 1188 N N . TRP A 1 154 ? -4.717 3.468 -2.120 1.00 83.00 154 TRP A N 1
ATOM 1189 C CA . TRP A 1 154 ? -6.042 3.680 -2.698 1.00 83.00 154 TRP A CA 1
ATOM 1190 C C . TRP A 1 154 ? -6.312 2.739 -3.873 1.00 83.00 154 TRP A C 1
ATOM 1192 O O . TRP A 1 154 ? -7.408 2.177 -4.004 1.00 83.00 154 TRP A O 1
ATOM 1202 N N . GLY A 1 155 ? -5.293 2.521 -4.711 1.00 78.69 155 GLY A N 1
ATOM 1203 C CA . GLY A 1 155 ? -5.367 1.629 -5.865 1.00 78.69 155 GLY A CA 1
ATOM 1204 C C . GLY A 1 155 ? -5.634 0.182 -5.456 1.00 78.69 155 GLY A C 1
ATOM 1205 O O . GLY A 1 155 ? -6.461 -0.477 -6.085 1.00 78.69 155 GLY A O 1
ATOM 1206 N N . TYR A 1 156 ? -5.005 -0.286 -4.374 1.00 83.62 156 TYR A N 1
ATOM 1207 C CA . TYR A 1 156 ? -5.240 -1.617 -3.808 1.00 83.62 156 TYR A CA 1
ATOM 1208 C C . TYR A 1 156 ? -6.591 -1.703 -3.079 1.00 83.62 156 TYR A C 1
ATOM 1210 O O . TYR A 1 156 ? -7.400 -2.581 -3.384 1.00 83.62 156 TYR A O 1
ATOM 1218 N N . SER A 1 157 ? -6.885 -0.744 -2.191 1.00 83.75 157 SER A N 1
ATOM 1219 C CA . SER A 1 157 ? -8.133 -0.705 -1.406 1.00 83.75 157 SER A CA 1
ATOM 1220 C C . SER A 1 157 ? -9.386 -0.736 -2.287 1.00 83.75 157 SER A C 1
ATOM 1222 O O . SER A 1 157 ? -10.351 -1.437 -1.982 1.00 83.75 157 SER A O 1
ATOM 1224 N N . SER A 1 158 ? -9.351 -0.046 -3.432 1.00 84.25 158 SER A N 1
ATOM 1225 C CA . SER A 1 158 ? -10.442 -0.061 -4.415 1.00 84.25 158 SER A CA 1
ATOM 1226 C C . SER A 1 158 ? -10.727 -1.467 -4.963 1.00 84.25 158 SER A C 1
ATOM 1228 O O . SER A 1 158 ? -11.885 -1.845 -5.129 1.00 84.25 158 SER A O 1
ATOM 1230 N N . ARG A 1 159 ? -9.689 -2.275 -5.216 1.00 80.69 159 ARG A N 1
ATOM 1231 C CA . ARG A 1 159 ? -9.837 -3.616 -5.809 1.00 80.69 159 ARG A CA 1
ATOM 1232 C C . ARG A 1 159 ? -10.344 -4.654 -4.816 1.00 80.69 159 ARG A C 1
ATOM 1234 O O . ARG A 1 159 ? -11.014 -5.588 -5.241 1.00 80.69 159 ARG A O 1
ATOM 1241 N N . VAL A 1 160 ? -10.108 -4.467 -3.516 1.00 83.06 160 VAL A N 1
ATOM 1242 C CA . VAL A 1 160 ? -10.744 -5.284 -2.467 1.00 83.06 160 VAL A CA 1
ATOM 1243 C C . VAL A 1 160 ? -12.269 -5.124 -2.521 1.00 83.06 160 VAL A C 1
ATOM 1245 O O . VAL A 1 160 ? -12.991 -6.117 -2.504 1.00 83.06 160 VAL A O 1
ATOM 1248 N N . ILE A 1 161 ? -12.765 -3.890 -2.679 1.00 86.12 161 ILE A N 1
ATOM 1249 C CA . ILE A 1 161 ? -14.206 -3.606 -2.802 1.00 86.12 161 ILE A CA 1
ATOM 1250 C C . ILE A 1 161 ? -14.786 -4.224 -4.084 1.00 86.12 161 ILE A C 1
ATOM 1252 O O . ILE A 1 161 ? -15.870 -4.808 -4.050 1.00 86.12 161 ILE A O 1
ATOM 1256 N N . ASP A 1 162 ? -14.076 -4.130 -5.209 1.00 83.75 162 ASP A N 1
ATOM 1257 C CA . ASP A 1 162 ? -14.535 -4.722 -6.472 1.00 83.75 162 ASP A CA 1
ATOM 1258 C C . ASP A 1 162 ? -14.517 -6.258 -6.451 1.00 83.75 162 ASP A C 1
ATOM 1260 O O . ASP A 1 162 ? -15.415 -6.881 -7.015 1.00 83.75 162 ASP A O 1
ATOM 1264 N N . LEU A 1 163 ? -13.555 -6.877 -5.758 1.00 83.69 163 LEU A N 1
ATOM 1265 C CA . LEU A 1 163 ? -13.514 -8.327 -5.559 1.00 83.69 163 LEU A CA 1
ATOM 1266 C C . LEU A 1 163 ? -14.688 -8.810 -4.696 1.00 83.69 163 LEU A C 1
ATOM 1268 O O . LEU A 1 163 ? -15.354 -9.772 -5.072 1.00 83.69 163 LEU A O 1
ATOM 1272 N N . ILE A 1 164 ? -14.992 -8.115 -3.593 1.00 85.44 164 ILE A N 1
ATOM 1273 C CA . ILE A 1 164 ? -16.173 -8.401 -2.758 1.00 85.44 164 ILE A CA 1
ATOM 1274 C C . ILE A 1 164 ? -17.451 -8.307 -3.598 1.00 85.44 164 ILE A C 1
ATOM 1276 O O . ILE A 1 164 ? -18.261 -9.230 -3.587 1.00 85.44 164 ILE A O 1
ATOM 1280 N N . ARG A 1 165 ? -17.607 -7.238 -4.391 1.00 86.62 165 ARG A N 1
ATOM 1281 C CA . ARG A 1 165 ? -18.744 -7.080 -5.314 1.00 86.62 165 ARG A CA 1
ATOM 1282 C C . ARG A 1 165 ? -18.835 -8.215 -6.327 1.00 86.62 165 ARG A C 1
ATOM 1284 O O . ARG A 1 165 ? -19.930 -8.716 -6.564 1.00 86.62 165 ARG A O 1
ATOM 1291 N N . HIS A 1 166 ? -17.717 -8.619 -6.926 1.00 86.62 166 HIS A N 1
ATOM 1292 C CA . HIS A 1 166 ? -17.701 -9.708 -7.898 1.00 86.62 166 HIS A CA 1
ATOM 1293 C C . HIS A 1 166 ? -18.139 -11.033 -7.263 1.00 86.62 166 HIS A C 1
ATOM 1295 O O . HIS A 1 166 ? -18.998 -11.709 -7.824 1.00 86.62 166 HIS A O 1
ATOM 1301 N N . ILE A 1 167 ? -17.631 -11.372 -6.073 1.00 86.94 167 ILE A N 1
ATOM 1302 C CA . ILE A 1 167 ? -18.024 -12.597 -5.359 1.00 86.94 167 ILE A CA 1
ATOM 1303 C C . ILE A 1 167 ? -19.506 -12.539 -4.958 1.00 86.94 167 ILE A C 1
ATOM 1305 O O . ILE A 1 167 ? -20.231 -13.499 -5.192 1.00 86.94 167 ILE A O 1
ATOM 1309 N N . ALA A 1 168 ? -19.980 -11.407 -4.428 1.00 89.00 168 ALA A N 1
ATOM 1310 C CA . ALA A 1 168 ? -21.381 -11.212 -4.035 1.00 89.00 168 ALA A CA 1
ATOM 1311 C C . ALA A 1 168 ? -22.374 -11.216 -5.217 1.00 89.00 168 ALA A C 1
ATOM 1313 O O . ALA A 1 168 ? -23.562 -11.437 -5.016 1.00 89.00 168 ALA A O 1
ATOM 1314 N N . THR A 1 169 ? -21.907 -10.973 -6.447 1.00 88.62 169 THR A N 1
ATOM 1315 C CA . THR A 1 169 ? -22.724 -11.035 -7.680 1.00 88.62 169 THR A CA 1
ATOM 1316 C C . THR A 1 169 ? -22.541 -12.333 -8.474 1.00 88.62 169 THR A C 1
ATOM 1318 O O . THR A 1 169 ? -23.095 -12.456 -9.563 1.00 88.62 169 THR A O 1
ATOM 1321 N N . SER A 1 170 ? -21.773 -13.293 -7.945 1.00 76.31 170 SER A N 1
ATOM 1322 C CA . SER A 1 170 ? -21.501 -14.599 -8.573 1.00 76.31 170 SER A CA 1
ATOM 1323 C C . SER A 1 170 ? -22.047 -15.784 -7.757 1.00 76.31 170 SER A C 1
ATOM 1325 O O . SER A 1 170 ? -21.527 -16.894 -7.878 1.00 76.31 170 SER A O 1
ATOM 1327 N N . GLN A 1 171 ? -23.055 -15.534 -6.913 1.00 55.72 171 GLN A N 1
ATOM 1328 C CA . GLN A 1 171 ? -23.816 -16.525 -6.139 1.00 55.72 171 GLN A CA 1
ATOM 1329 C C . GLN A 1 171 ? -25.255 -16.607 -6.662 1.00 55.72 171 GLN A C 1
ATOM 1331 O O . GLN A 1 171 ? -25.769 -15.548 -7.089 1.00 55.72 171 GLN A O 1
#

Radius of gyration: 20.65 Å; chains: 1; bounding box: 45×34×55 Å